Protein AF-A0A502G3B1-F1 (afdb_monomer)

InterPro domains:
  IPR025528 BrnA antitoxin of type II toxin-antitoxin system [PF14384] (13-52)

Sequence (54 aa):
MSASSPATAAAAECGVAKRQATLRLDPDVIDRFRAGGPGWQRRMSAALRKAAGS

pLDDT: mean 74.98, std 18.86, range [36.97, 93.81]

Secondary structure (DSSP, 8-state):
-------------S------------HHHHHHHHHT-TTHHHHHHHHHHHHTT-

Radius of gyration: 15.86 Å; Cα contacts (8 Å, |Δi|>4): 7; chains: 1; bounding box: 43×28×34 Å

Structure (mmCIF, N/CA/C/O backbone):
data_AF-A0A502G3B1-F1
#
_entry.id   AF-A0A502G3B1-F1
#
loop_
_atom_site.group_PDB
_atom_site.id
_atom_site.type_symbol
_atom_site.label_atom_id
_atom_site.label_alt_id
_atom_site.label_comp_id
_atom_site.label_asym_id
_atom_site.label_entity_id
_atom_site.label_seq_id
_atom_site.pdbx_PDB_ins_code
_atom_site.Cartn_x
_atom_site.Cartn_y
_atom_site.Cartn_z
_atom_site.occupancy
_atom_site.B_iso_or_equiv
_atom_site.auth_seq_id
_atom_site.auth_comp_id
_atom_site.auth_asym_id
_atom_site.auth_atom_id
_atom_site.pdbx_PDB_model_num
ATOM 1 N N . MET A 1 1 ? 34.502 -0.626 -23.056 1.00 61.66 1 MET A N 1
ATOM 2 C CA . MET A 1 1 ? 33.457 0.178 -23.728 1.00 61.66 1 MET A CA 1
ATOM 3 C C . MET A 1 1 ? 32.277 -0.741 -24.046 1.00 61.66 1 MET A C 1
ATOM 5 O O . MET A 1 1 ? 32.331 -1.491 -25.006 1.00 61.66 1 MET A O 1
ATOM 9 N N . SER A 1 2 ? 31.296 -0.799 -23.147 1.00 47.19 2 SER A N 1
ATOM 10 C CA . SER A 1 2 ? 30.005 -1.518 -23.225 1.00 47.19 2 SER A CA 1
ATOM 11 C C . SER A 1 2 ? 29.350 -1.319 -21.852 1.00 47.19 2 SER A C 1
ATOM 13 O O . SER A 1 2 ? 30.065 -1.363 -20.859 1.00 47.19 2 SER A O 1
ATOM 15 N N . ALA A 1 3 ? 28.060 -1.064 -21.681 1.00 47.72 3 ALA A N 1
ATOM 16 C CA . ALA A 1 3 ? 26.952 -1.019 -22.617 1.00 47.72 3 ALA A CA 1
ATOM 17 C C . ALA A 1 3 ? 25.831 -0.140 -22.026 1.00 47.72 3 ALA A C 1
ATOM 19 O O . ALA A 1 3 ? 25.760 0.058 -20.817 1.00 47.72 3 ALA A O 1
ATOM 20 N N . SER A 1 4 ? 24.950 0.319 -22.915 1.00 40.22 4 SER A N 1
ATOM 21 C CA . SER A 1 4 ? 23.524 0.580 -22.690 1.00 40.22 4 SER A CA 1
ATOM 22 C C . SER A 1 4 ? 23.099 1.420 -21.485 1.00 40.22 4 SER A C 1
ATOM 24 O O . SER A 1 4 ? 22.815 0.915 -20.404 1.00 40.22 4 SER A O 1
ATOM 26 N N . SER A 1 5 ? 22.826 2.693 -21.756 1.00 51.53 5 SER A N 1
ATOM 27 C CA . SER A 1 5 ? 21.682 3.374 -21.148 1.00 51.53 5 SER A CA 1
ATOM 28 C C . SER A 1 5 ? 20.700 3.747 -22.253 1.00 51.53 5 SER A C 1
ATOM 30 O O . SER A 1 5 ? 21.019 4.626 -23.051 1.00 51.53 5 SER A O 1
ATOM 32 N N . PRO A 1 6 ? 19.500 3.148 -22.321 1.00 50.34 6 PRO A N 1
ATOM 33 C CA . PRO A 1 6 ? 18.380 3.817 -22.941 1.00 50.34 6 PRO A CA 1
ATOM 34 C C . PRO A 1 6 ? 17.738 4.687 -21.859 1.00 50.34 6 PRO A C 1
ATOM 36 O O . PRO A 1 6 ? 16.827 4.262 -21.150 1.00 50.34 6 PRO A O 1
ATOM 39 N N . ALA A 1 7 ? 18.211 5.925 -21.723 1.00 51.47 7 ALA A N 1
ATOM 40 C CA . ALA A 1 7 ? 17.366 6.968 -21.159 1.00 51.47 7 ALA A CA 1
ATOM 41 C C . ALA A 1 7 ? 16.352 7.334 -22.247 1.00 51.47 7 ALA A C 1
ATOM 43 O O . ALA A 1 7 ? 16.540 8.272 -23.018 1.00 51.47 7 ALA A O 1
ATOM 44 N N . THR A 1 8 ? 15.312 6.509 -22.366 1.00 49.69 8 THR A N 1
ATOM 45 C CA . THR A 1 8 ? 14.152 6.839 -23.184 1.00 49.69 8 THR A CA 1
ATOM 46 C C . THR A 1 8 ? 13.507 8.081 -22.583 1.00 49.69 8 THR A C 1
ATOM 48 O O . THR A 1 8 ? 12.949 8.056 -21.487 1.00 49.69 8 THR A O 1
ATOM 51 N N . ALA A 1 9 ? 13.609 9.192 -23.304 1.00 53.44 9 ALA A N 1
ATOM 52 C CA . ALA A 1 9 ? 12.673 10.283 -23.153 1.00 53.44 9 ALA A CA 1
ATOM 53 C C . ALA A 1 9 ? 11.310 9.787 -23.655 1.00 53.44 9 ALA A C 1
ATOM 55 O O . ALA A 1 9 ? 11.172 9.402 -24.813 1.00 53.44 9 ALA A O 1
ATOM 56 N N . ALA A 1 10 ? 10.314 9.775 -22.778 1.00 44.53 10 ALA A N 1
ATOM 57 C CA . ALA A 1 10 ? 8.912 9.741 -23.160 1.00 44.53 10 ALA A CA 1
ATOM 58 C C . ALA A 1 10 ? 8.144 10.614 -22.167 1.00 44.53 10 ALA A C 1
ATOM 60 O O . ALA A 1 10 ? 8.148 10.371 -20.960 1.00 44.53 10 ALA A O 1
ATOM 61 N N . ALA A 1 11 ? 7.563 11.677 -22.708 1.00 48.75 11 ALA A N 1
ATOM 62 C CA . ALA A 1 11 ? 6.737 12.647 -22.022 1.00 48.75 11 ALA A CA 1
ATOM 63 C C . ALA A 1 11 ? 5.512 12.004 -21.349 1.00 48.75 11 ALA A C 1
ATOM 65 O O . ALA A 1 11 ? 4.925 11.059 -21.875 1.00 48.75 11 ALA A O 1
ATOM 66 N N . ALA A 1 12 ? 5.102 12.579 -20.218 1.00 43.31 12 ALA A N 1
ATOM 67 C CA . ALA A 1 12 ? 3.704 12.636 -19.811 1.00 43.31 12 ALA A CA 1
ATOM 68 C C . ALA A 1 12 ? 3.480 13.924 -19.004 1.00 43.31 12 ALA A C 1
ATOM 70 O O . ALA A 1 12 ? 4.125 14.161 -17.980 1.00 43.31 12 ALA A O 1
ATOM 71 N N . GLU A 1 13 ? 2.587 14.764 -19.511 1.00 39.91 13 GLU A N 1
ATOM 72 C CA . GLU A 1 13 ? 2.136 16.022 -18.927 1.00 39.91 13 GLU A CA 1
ATOM 73 C C . GLU A 1 13 ? 1.357 15.835 -17.601 1.00 39.91 13 GLU A C 1
ATOM 75 O O . GLU A 1 13 ? 0.676 14.836 -17.390 1.00 39.91 13 GLU A O 1
ATOM 80 N N . CYS A 1 14 ? 1.493 16.829 -16.709 1.00 36.97 14 CYS A N 1
ATOM 81 C CA . CYS A 1 14 ? 0.723 17.134 -15.487 1.00 36.97 14 CYS A CA 1
ATOM 82 C C . CYS A 1 14 ? 0.0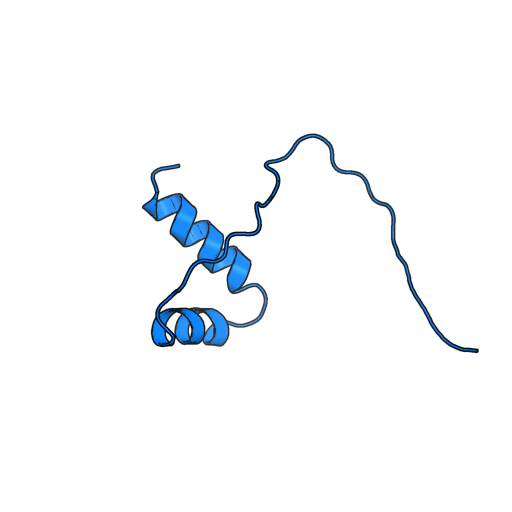49 15.957 -14.740 1.00 36.97 14 CYS A C 1
ATOM 84 O O . CYS A 1 14 ? -1.158 15.744 -14.832 1.00 36.97 14 CYS A O 1
ATOM 86 N N . GLY A 1 15 ? 0.800 15.225 -13.911 1.00 50.06 15 GLY A N 1
ATOM 87 C CA . GLY A 1 15 ? 0.235 14.142 -13.100 1.00 50.06 15 GLY A CA 1
ATOM 88 C C . GLY A 1 15 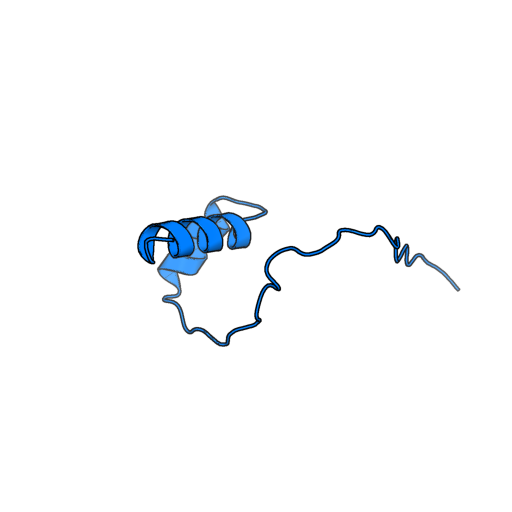? 0.965 13.976 -11.774 1.00 50.06 15 GLY A C 1
ATOM 89 O O . GLY A 1 15 ? 2.107 13.535 -11.768 1.00 50.06 15 GLY A O 1
ATOM 90 N N . VAL A 1 16 ? 0.305 14.364 -10.672 1.00 60.69 16 VAL A N 1
ATOM 91 C CA . VAL A 1 16 ? 0.706 14.261 -9.247 1.00 60.69 16 VAL A CA 1
ATOM 92 C C . VAL A 1 16 ? 2.148 13.787 -9.035 1.00 60.69 16 VAL A C 1
ATOM 94 O O . VAL A 1 16 ? 2.430 12.586 -9.006 1.00 60.69 16 VAL A O 1
ATOM 97 N N . ALA A 1 17 ? 3.060 14.743 -8.844 1.00 67.31 17 ALA A N 1
ATOM 98 C CA . ALA A 1 17 ? 4.449 14.446 -8.531 1.00 67.31 17 ALA A CA 1
ATOM 99 C C . ALA A 1 17 ? 4.517 13.515 -7.310 1.00 67.31 17 ALA A C 1
ATOM 101 O O . ALA A 1 17 ? 4.057 13.856 -6.216 1.00 67.31 17 ALA A O 1
ATOM 102 N N . LYS A 1 18 ? 5.078 12.313 -7.494 1.00 69.50 18 LYS A N 1
ATOM 103 C CA . LYS A 1 18 ? 5.344 11.402 -6.379 1.00 69.50 18 LYS A CA 1
ATOM 104 C C . LYS A 1 18 ? 6.391 12.058 -5.497 1.00 69.50 18 LYS A C 1
ATOM 106 O O . LYS A 1 18 ? 7.555 12.159 -5.874 1.00 69.50 18 LYS A O 1
ATOM 111 N N . ARG A 1 19 ? 5.971 12.512 -4.322 1.00 76.56 19 ARG A N 1
ATOM 112 C CA . ARG A 1 19 ? 6.883 13.092 -3.346 1.00 76.56 19 ARG A CA 1
ATOM 113 C C . ARG A 1 19 ? 7.602 11.963 -2.620 1.00 76.56 19 ARG A C 1
ATOM 115 O O . ARG A 1 19 ? 6.956 11.098 -2.030 1.0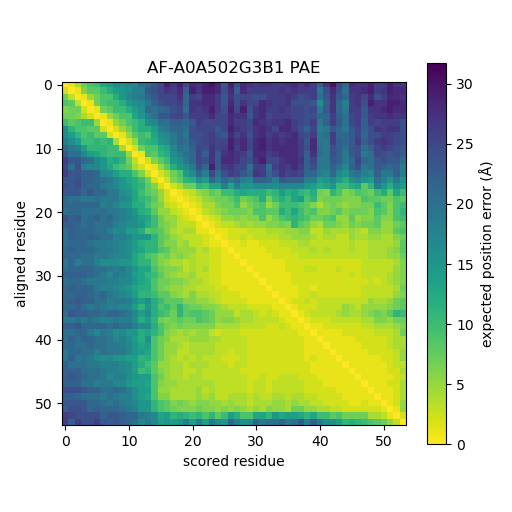0 76.56 19 ARG A O 1
ATOM 122 N N . GLN A 1 20 ? 8.930 11.967 -2.665 1.00 76.25 20 GLN A N 1
ATOM 123 C CA . GLN A 1 20 ? 9.719 11.111 -1.789 1.00 76.25 20 GLN A CA 1
ATOM 124 C C . GLN A 1 20 ? 9.529 11.610 -0.355 1.00 76.25 20 GLN A C 1
ATOM 126 O O . GLN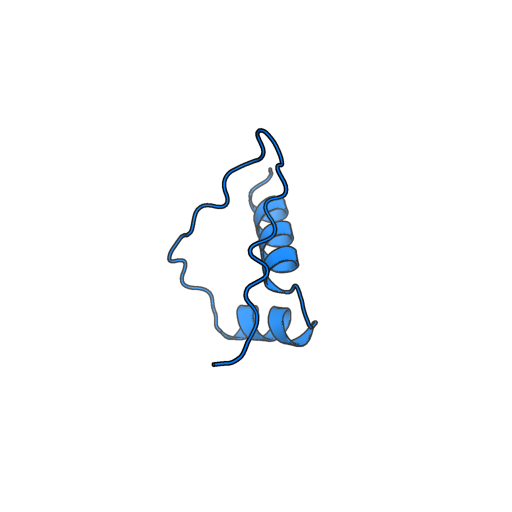 A 1 20 ? 9.824 12.762 -0.046 1.00 76.25 20 GLN A O 1
ATOM 131 N N . ALA A 1 21 ? 8.997 10.747 0.503 1.00 77.12 21 ALA A N 1
ATOM 132 C CA . ALA A 1 21 ? 8.828 11.014 1.921 1.00 77.12 21 ALA A CA 1
ATOM 133 C C . ALA A 1 21 ? 9.563 9.935 2.717 1.00 77.12 21 ALA A C 1
ATOM 135 O O . ALA A 1 21 ? 9.468 8.748 2.397 1.00 77.12 21 ALA A O 1
ATOM 136 N N . THR A 1 22 ? 10.282 10.343 3.760 1.00 78.88 22 THR A N 1
ATOM 137 C CA . THR A 1 22 ? 10.910 9.415 4.704 1.00 78.88 22 THR A CA 1
ATOM 138 C C . THR A 1 22 ? 9.859 8.980 5.723 1.00 78.88 22 THR A C 1
ATOM 140 O O . THR A 1 22 ? 9.732 9.579 6.787 1.00 78.88 22 THR A O 1
ATOM 143 N N . LEU A 1 23 ? 9.059 7.969 5.374 1.00 83.12 23 LEU A N 1
ATOM 144 C CA . LEU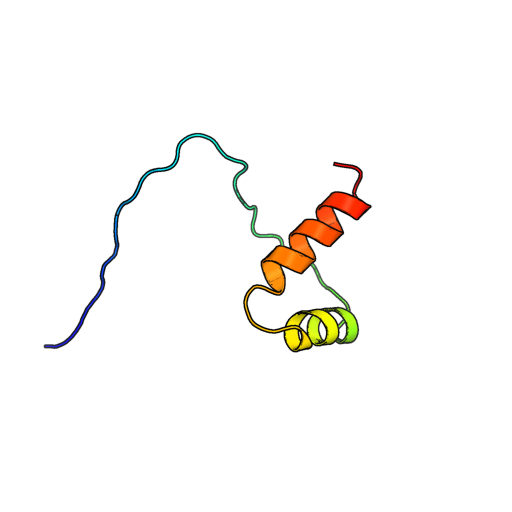 A 1 2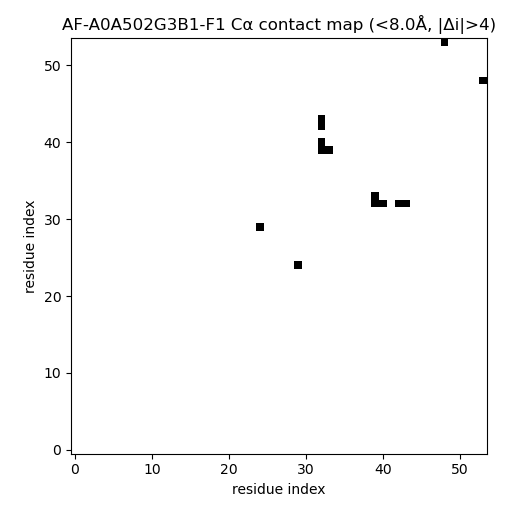3 ? 8.065 7.362 6.262 1.00 83.12 23 LEU A CA 1
ATOM 145 C C . LEU A 1 23 ? 8.627 6.070 6.863 1.00 83.12 23 LEU A C 1
ATOM 147 O O . LEU A 1 23 ? 9.081 5.188 6.134 1.00 83.12 23 LEU A O 1
ATOM 151 N N . ARG A 1 24 ? 8.566 5.944 8.192 1.00 86.56 24 ARG A N 1
ATOM 152 C CA . ARG A 1 24 ? 8.840 4.679 8.881 1.00 86.56 24 ARG A CA 1
ATOM 153 C C . ARG A 1 24 ? 7.562 3.850 8.894 1.00 86.56 24 ARG A C 1
ATOM 155 O O . ARG A 1 24 ? 6.529 4.310 9.367 1.00 86.56 24 ARG A O 1
ATOM 162 N N . LEU A 1 25 ? 7.652 2.648 8.349 1.00 86.31 25 LEU A N 1
ATOM 163 C CA . LEU A 1 25 ? 6.582 1.661 8.329 1.00 86.31 25 LEU A CA 1
ATOM 164 C C . LEU A 1 25 ? 7.051 0.441 9.105 1.00 86.31 25 LEU A C 1
ATOM 166 O O . LEU A 1 25 ? 8.251 0.167 9.167 1.00 86.31 25 LEU A O 1
ATOM 170 N N . ASP A 1 26 ? 6.092 -0.274 9.672 1.00 92.44 26 ASP A N 1
ATOM 171 C CA . ASP A 1 26 ? 6.357 -1.533 10.344 1.00 92.44 26 ASP A CA 1
ATOM 172 C C . ASP A 1 26 ? 6.925 -2.573 9.348 1.00 92.44 26 ASP A C 1
ATOM 174 O O . ASP A 1 26 ? 6.446 -2.651 8.204 1.00 92.44 26 ASP A O 1
ATOM 178 N N . PRO A 1 27 ? 7.972 -3.332 9.724 1.00 91.38 27 PRO A N 1
ATOM 179 C CA . PRO A 1 27 ? 8.610 -4.298 8.835 1.00 91.38 27 PRO A CA 1
ATOM 180 C C . PRO A 1 27 ? 7.657 -5.401 8.355 1.00 91.38 27 PRO A C 1
ATOM 182 O O . PRO A 1 27 ? 7.751 -5.769 7.182 1.00 91.38 27 PRO A O 1
ATOM 185 N N . ASP A 1 28 ? 6.704 -5.863 9.172 1.00 93.44 28 ASP A N 1
ATOM 186 C CA . ASP A 1 28 ? 5.735 -6.895 8.770 1.00 93.44 28 ASP A CA 1
ATOM 187 C C . ASP A 1 28 ? 4.816 -6.402 7.650 1.00 93.44 28 ASP A C 1
ATOM 189 O O . ASP A 1 28 ? 4.456 -7.141 6.729 1.00 93.44 28 ASP A O 1
ATOM 193 N N . VAL A 1 29 ? 4.461 -5.116 7.680 1.00 91.00 29 VAL A N 1
ATOM 194 C CA . VAL A 1 29 ? 3.657 -4.498 6.622 1.00 91.00 29 VAL A CA 1
ATOM 195 C C . VAL A 1 29 ? 4.441 -4.486 5.312 1.00 91.00 29 VAL A C 1
ATOM 197 O O . VAL A 1 29 ? 3.906 -4.871 4.270 1.00 91.00 29 VAL A O 1
ATOM 200 N N . ILE A 1 30 ? 5.711 -4.071 5.351 1.00 90.06 30 ILE A N 1
ATOM 201 C CA . ILE A 1 30 ? 6.578 -4.055 4.166 1.00 90.06 30 ILE A CA 1
ATOM 202 C C . ILE A 1 30 ? 6.746 -5.471 3.612 1.00 90.06 30 ILE A C 1
ATOM 204 O O . ILE A 1 30 ? 6.629 -5.65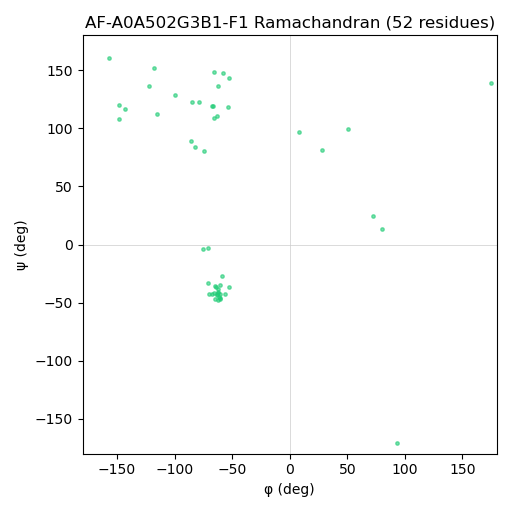3 2.396 1.00 90.06 30 ILE A O 1
ATOM 208 N N . ASP A 1 31 ? 6.995 -6.454 4.476 1.00 93.81 31 ASP A N 1
ATOM 209 C CA . ASP A 1 31 ? 7.193 -7.845 4.078 1.00 93.81 31 ASP A CA 1
ATOM 210 C C . ASP A 1 31 ? 5.941 -8.422 3.413 1.00 93.81 31 ASP A C 1
ATOM 212 O O . ASP A 1 31 ? 6.010 -8.899 2.281 1.00 93.81 31 ASP A O 1
ATOM 216 N N . ARG A 1 32 ? 4.761 -8.220 4.014 1.00 93.44 32 ARG A N 1
ATOM 217 C CA . ARG A 1 32 ? 3.480 -8.642 3.429 1.00 93.44 32 ARG A CA 1
ATOM 218 C C . ARG A 1 32 ? 3.261 -8.058 2.031 1.00 93.44 32 ARG A C 1
ATOM 220 O O . ARG A 1 32 ? 2.799 -8.761 1.130 1.00 93.44 32 ARG A O 1
ATOM 227 N N . PHE A 1 33 ? 3.581 -6.779 1.818 1.00 92.00 33 PHE A N 1
ATOM 228 C CA . PHE A 1 33 ? 3.459 -6.177 0.490 1.00 92.00 33 PHE A CA 1
ATOM 229 C C . PHE A 1 33 ? 4.512 -6.729 -0.483 1.00 92.00 33 PHE A C 1
ATOM 231 O O . PHE A 1 33 ? 4.161 -7.039 -1.627 1.00 92.00 33 PHE A O 1
ATOM 238 N N . ARG A 1 34 ? 5.770 -6.882 -0.048 1.00 90.81 34 ARG A N 1
ATOM 239 C CA . ARG A 1 34 ? 6.871 -7.445 -0.851 1.00 90.81 34 ARG A CA 1
ATOM 240 C C . ARG A 1 34 ? 6.616 -8.891 -1.271 1.00 90.81 34 ARG A C 1
ATOM 242 O O . ARG A 1 34 ? 6.858 -9.216 -2.433 1.00 90.81 34 ARG A O 1
ATOM 249 N N . ALA A 1 35 ? 6.075 -9.718 -0.377 1.00 93.56 35 ALA A N 1
ATOM 250 C CA . ALA A 1 35 ? 5.712 -11.112 -0.628 1.00 93.56 35 ALA A CA 1
ATOM 251 C C . ALA A 1 35 ? 4.692 -11.254 -1.767 1.00 93.56 35 ALA A C 1
ATOM 253 O O . ALA A 1 35 ? 4.689 -12.241 -2.496 1.00 93.56 35 ALA A O 1
ATOM 254 N N . GLY A 1 36 ? 3.868 -10.227 -1.992 1.00 84.69 36 GLY A N 1
ATOM 255 C CA . GLY A 1 36 ? 2.941 -10.188 -3.117 1.00 84.69 36 GLY A CA 1
ATOM 256 C C . GLY A 1 36 ? 3.605 -9.999 -4.488 1.00 84.69 36 GLY A C 1
ATOM 257 O O . GLY A 1 36 ? 2.877 -9.895 -5.478 1.00 84.69 36 GLY A O 1
ATOM 258 N N . GLY A 1 37 ? 4.927 -9.825 -4.571 1.00 89.50 37 GLY A N 1
ATOM 259 C CA . GLY A 1 37 ? 5.680 -9.712 -5.822 1.00 89.50 37 GLY A CA 1
ATOM 260 C C . GLY A 1 37 ? 5.911 -8.283 -6.352 1.00 89.50 37 GLY A C 1
ATOM 261 O O . GLY A 1 37 ? 5.638 -7.289 -5.661 1.00 89.50 37 GLY A O 1
ATOM 262 N N . PRO A 1 38 ? 6.436 -8.159 -7.590 1.00 89.50 38 PRO A N 1
ATOM 263 C CA . PRO A 1 38 ? 6.812 -6.886 -8.206 1.00 89.50 38 PRO A CA 1
ATOM 264 C C . PRO A 1 38 ? 5.677 -5.853 -8.192 1.00 89.50 38 PRO A C 1
ATOM 266 O O . PRO A 1 38 ? 4.504 -6.181 -8.354 1.00 89.50 38 PRO A O 1
ATOM 269 N N . GLY A 1 39 ? 6.015 -4.576 -7.995 1.00 89.25 39 GLY A N 1
ATOM 270 C CA . GLY A 1 39 ? 5.018 -3.499 -7.923 1.00 89.25 39 GLY A CA 1
ATOM 271 C C . GLY A 1 39 ? 4.317 -3.368 -6.565 1.00 89.25 39 GLY A C 1
ATOM 272 O O . GLY A 1 39 ? 3.332 -2.633 -6.447 1.00 89.25 39 GLY A O 1
ATOM 273 N N . TRP A 1 40 ? 4.829 -4.023 -5.521 1.00 93.12 40 TRP A N 1
ATOM 274 C CA . TRP A 1 40 ? 4.332 -3.885 -4.153 1.00 93.12 40 TRP A CA 1
ATOM 275 C C . TRP A 1 40 ? 4.262 -2.432 -3.666 1.00 93.12 40 TRP A C 1
ATOM 277 O O . TRP A 1 40 ? 3.275 -2.069 -3.032 1.00 93.12 40 TRP A O 1
ATOM 287 N N . GLN A 1 41 ? 5.209 -1.565 -4.045 1.00 88.88 41 GLN A N 1
ATOM 288 C CA . GLN A 1 41 ? 5.157 -0.144 -3.682 1.00 88.88 41 GLN A CA 1
ATOM 289 C C . GLN A 1 41 ? 3.948 0.572 -4.301 1.00 88.88 41 GLN A C 1
ATOM 291 O O . GLN A 1 41 ? 3.345 1.431 -3.663 1.00 88.88 41 GLN A O 1
ATOM 296 N N . ARG A 1 42 ? 3.558 0.221 -5.538 1.00 89.69 42 ARG A N 1
ATOM 297 C CA . ARG A 1 42 ? 2.362 0.795 -6.183 1.00 89.69 42 ARG A CA 1
ATOM 298 C C . ARG A 1 42 ? 1.090 0.350 -5.467 1.00 89.69 42 ARG A C 1
ATOM 300 O O . ARG A 1 42 ? 0.223 1.183 -5.224 1.00 89.69 42 ARG A O 1
ATOM 307 N N . ARG A 1 43 ? 0.998 -0.931 -5.091 1.00 90.69 43 ARG A N 1
ATOM 308 C CA . ARG A 1 43 ? -0.130 -1.457 -4.300 1.00 90.69 43 ARG A CA 1
ATOM 309 C C . ARG A 1 43 ? -0.202 -0.813 -2.920 1.00 90.69 43 ARG A C 1
ATOM 311 O O . ARG A 1 43 ? -1.278 -0.398 -2.507 1.00 90.69 43 ARG A O 1
ATOM 318 N N . MET A 1 44 ? 0.939 -0.661 -2.255 1.00 90.88 44 MET A N 1
ATOM 319 C CA . MET A 1 44 ? 1.027 0.030 -0.973 1.00 90.88 44 MET A CA 1
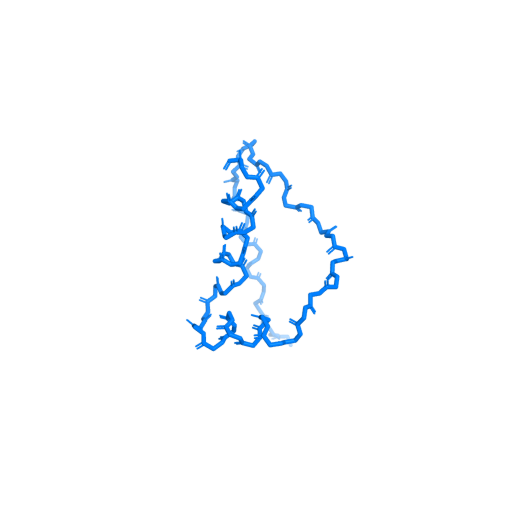ATOM 320 C C . MET A 1 44 ? 0.568 1.485 -1.097 1.00 90.88 44 MET A C 1
ATOM 322 O O . MET A 1 44 ? -0.253 1.941 -0.311 1.00 90.88 44 MET A O 1
ATOM 326 N N . SER A 1 45 ? 1.021 2.202 -2.127 1.00 89.12 45 SER A N 1
ATOM 327 C CA . SER A 1 45 ? 0.587 3.578 -2.385 1.00 89.12 45 SER A CA 1
ATOM 328 C C . SER A 1 45 ? -0.918 3.678 -2.663 1.00 89.12 45 SER A C 1
ATOM 330 O O . SER A 1 45 ? -1.561 4.605 -2.176 1.00 89.12 45 SER A O 1
ATOM 332 N N . ALA A 1 46 ? -1.503 2.716 -3.385 1.00 90.31 46 ALA A N 1
ATOM 333 C CA . ALA A 1 46 ? -2.947 2.656 -3.605 1.00 90.31 46 ALA A CA 1
ATOM 334 C C . ALA A 1 46 ? -3.726 2.396 -2.302 1.00 90.31 46 ALA A C 1
ATOM 336 O O . ALA A 1 46 ? -4.739 3.049 -2.056 1.00 90.31 46 ALA A O 1
ATOM 337 N N . ALA A 1 47 ? -3.234 1.497 -1.442 1.00 90.62 47 ALA A N 1
ATOM 338 C CA . ALA A 1 47 ? -3.824 1.237 -0.129 1.00 90.62 47 ALA A CA 1
ATOM 339 C C . ALA A 1 47 ? -3.762 2.476 0.780 1.00 90.62 47 ALA A C 1
ATOM 341 O O . ALA A 1 47 ? -4.758 2.819 1.412 1.00 90.62 47 ALA A O 1
ATOM 342 N N . LEU A 1 48 ? -2.628 3.185 0.784 1.00 88.69 48 LEU A N 1
ATOM 343 C CA . LEU A 1 48 ? -2.463 4.443 1.516 1.00 88.69 48 LEU A CA 1
ATOM 344 C C . LEU A 1 48 ? -3.417 5.529 1.007 1.00 88.69 48 LEU A C 1
ATOM 346 O O . LEU A 1 48 ? -4.029 6.215 1.816 1.00 88.69 48 LEU A O 1
ATOM 350 N N . ARG A 1 49 ? -3.599 5.654 -0.314 1.00 88.25 49 ARG A N 1
ATOM 351 C CA . ARG A 1 49 ? -4.560 6.600 -0.906 1.00 88.25 49 ARG A CA 1
ATOM 352 C C . ARG A 1 49 ? -5.992 6.300 -0.460 1.00 88.25 49 ARG A C 1
ATOM 354 O O . ARG A 1 49 ? -6.682 7.201 0.002 1.00 88.25 49 ARG A O 1
ATOM 361 N N . LYS A 1 50 ? -6.392 5.024 -0.522 1.00 89.75 50 LYS A N 1
ATOM 362 C CA . LYS A 1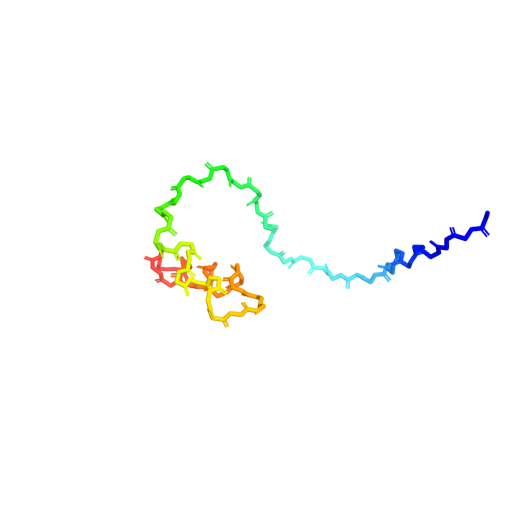 50 ? -7.712 4.567 -0.070 1.00 89.75 50 LYS A CA 1
ATOM 363 C C . LYS A 1 50 ? -7.935 4.854 1.419 1.00 89.75 50 LYS A C 1
ATOM 365 O O . LYS A 1 50 ? -9.014 5.292 1.795 1.00 89.75 50 LYS A O 1
ATOM 370 N N . ALA A 1 51 ? -6.927 4.615 2.259 1.00 88.81 51 ALA A N 1
ATOM 371 C CA . ALA A 1 51 ? -7.006 4.865 3.698 1.00 88.81 51 ALA A CA 1
ATOM 372 C C . ALA A 1 51 ? -7.027 6.363 4.047 1.00 88.81 51 ALA A C 1
ATOM 374 O O . ALA A 1 51 ? -7.687 6.756 5.002 1.00 88.81 51 ALA A O 1
ATOM 375 N N . ALA A 1 52 ? -6.341 7.199 3.263 1.00 86.56 52 ALA A N 1
ATOM 376 C CA . ALA A 1 52 ? -6.336 8.652 3.421 1.00 86.56 52 ALA A CA 1
ATOM 377 C C . ALA A 1 52 ? -7.632 9.333 2.933 1.00 86.56 52 ALA A C 1
ATOM 379 O O . ALA A 1 52 ? -7.760 10.547 3.069 1.00 86.56 52 ALA A O 1
ATOM 380 N N . GLY A 1 53 ? -8.581 8.579 2.360 1.00 74.38 53 GLY A N 1
ATOM 381 C CA . GLY A 1 53 ? -9.863 9.109 1.887 1.00 74.38 53 GLY A CA 1
ATOM 382 C C . GLY A 1 53 ? -9.770 9.966 0.619 1.00 74.38 53 GLY A C 1
ATOM 383 O O . GLY A 1 53 ? -10.624 10.822 0.415 1.00 74.38 53 GLY A O 1
ATOM 384 N N . SER A 1 54 ? -8.728 9.771 -0.202 1.00 55.00 54 SER A N 1
ATOM 385 C CA . SER A 1 54 ? -8.532 10.463 -1.491 1.00 55.00 54 SER A CA 1
ATOM 386 C C . SER A 1 54 ? -8.960 9.636 -2.696 1.00 55.00 54 SER A C 1
ATOM 388 O O . SER A 1 54 ? -8.809 8.393 -2.653 1.00 55.00 54 SER A O 1
#

Foldseek 3Di:
DDDDDPPDDDDDPDDDDDDDDPDDDDPVLVVVLVVVDPPSVVVVVVVVCVVVVD

Organism: NCBI:txid658225

Mean predicted aligned error: 11.72 Å

Solvent-accessible surface area (backbone atoms only — not comparable to full-atom values): 3829 Å² total; per-residue (Å²): 144,84,79,87,80,84,82,73,87,74,90,80,82,94,70,84,81,83,73,90,71,97,75,90,71,61,66,69,61,53,46,60,38,51,74,73,39,91,63,26,68,60,54,50,50,51,54,50,36,58,73,71,74,102